Protein 1C1L (pdb70)

Foldseek 3Di:
DDDQDPPDWQFAPKKKKWKWWFAAPFQKKWKFWAADLQFTQWTWIQGPRHPVDHQKIWIFTANGHPVGTDDIDMDNQHDDDHGDMWMWMWHDAQFWIWIDTVVTDIDIDGSVVSDGTIRDIDMDGGIDTDDIDMD

CATH classification: 2.60.120.200

Solvent-accessible surface area: 7247 Å² total; per-residue (Å²): 134,83,155,157,62,166,118,75,75,10,43,63,49,85,101,8,13,0,0,0,94,4,65,115,112,10,104,74,1,6,2,7,1,0,89,45,141,89,20,8,3,0,18,0,1,0,24,18,90,77,63,110,22,96,80,10,0,1,6,3,0,0,101,132,6,116,127,14,98,76,98,74,71,118,20,107,87,31,58,12,59,52,33,56,80,3,44,0,32,0,13,4,42,76,100,83,0,76,2,71,2,91,138,26,18,108,28,90,1,48,8,65,49,70,48,107,93,8,79,58,52,28,36,49,54,38,14,160,64,66,63,55,90,33,132

Structure (mmCIF, N/CA/C/O backbone):
data_1C1L
#
_entry.id   1C1L
#
_cell.length_a   95.440
_cell.length_b   36.450
_cell.length_c   40.160
_cell.angle_alpha   90.00
_cell.angle_beta   90.00
_cell.angle_gamma   90.00
#
_symmetry.space_group_name_H-M   'P 21 21 2'
#
loop_
_entity.id
_entity.type
_entity.pdbx_description
1 polymer 'PROTEIN (CONGERIN I)'
2 branched beta-D-galactopyranose-(1-4)-beta-D-glucopyranose
3 water water
#
loop_
_atom_site.group_PDB
_atom_site.id
_atom_site.type_symbol
_atom_site.label_atom_id
_atom_site.label_alt_id
_atom_site.label_comp_id
_atom_site.label_asym_id
_atom_site.label_entity_id
_atom_site.label_seq_id
_atom_site.pdbx_PDB_ins_code
_atom_site.Cartn_x
_atom_site.Cartn_y
_atom_site.Cartn_z
_atom_site.occupancy
_atom_site.B_iso_or_equiv
_atom_site.auth_seq_id
_atom_site.auth_comp_id
_atom_site.auth_asym_id
_atom_site.auth_atom_id
_atom_site.pdbx_PDB_model_num
ATOM 1 N N . GLY A 1 3 ? 2.193 26.270 22.768 1.00 26.83 2 GLY A N 1
ATOM 2 C CA . GLY A 1 3 ? 2.878 26.513 21.524 1.00 24.36 2 GLY A CA 1
ATOM 3 C C . GLY A 1 3 ? 2.934 25.155 20.874 1.00 21.81 2 GLY A C 1
ATOM 4 O O . GLY A 1 3 ? 3.256 24.200 21.580 1.00 24.57 2 GLY A O 1
ATOM 5 N N . GLY A 1 4 ? 2.597 25.105 19.604 1.00 17.70 3 GLY A N 1
ATOM 6 C CA . GLY A 1 4 ? 2.452 23.856 18.920 1.00 14.27 3 GLY A CA 1
ATOM 7 C C . GLY A 1 4 ? 0.956 23.652 18.784 1.00 11.80 3 GLY A C 1
ATOM 8 O O . GLY A 1 4 ? 0.138 24.429 19.315 1.00 12.16 3 GLY A O 1
ATOM 9 N N . LEU A 1 5 ? 0.681 22.601 18.054 1.00 10.21 4 LEU A N 1
ATOM 10 C CA . LEU A 1 5 ? -0.672 22.201 17.760 1.00 8.97 4 LEU A CA 1
ATOM 11 C C . LEU A 1 5 ? -0.772 20.727 18.077 1.00 8.84 4 LEU A C 1
ATOM 12 O O . LEU A 1 5 ? 0.050 19.913 17.642 1.00 8.60 4 LEU A O 1
ATOM 17 N N . GLN A 1 6 ? -1.773 20.377 18.878 1.00 7.75 5 GLN A N 1
ATOM 18 C CA . GLN A 1 6 ? -2.102 19.012 19.189 1.00 8.34 5 GLN A CA 1
ATOM 19 C C . GLN A 1 6 ? -3.075 18.540 18.116 1.00 9.75 5 GLN A C 1
ATOM 20 O O . GLN A 1 6 ? -4.187 19.080 18.016 1.00 10.17 5 GLN A O 1
ATOM 26 N N . VAL A 1 7 ? -2.680 17.575 17.293 1.00 8.68 6 VAL A N 1
ATOM 27 C CA . VAL A 1 7 ? -3.534 17.009 16.266 1.00 8.33 6 VAL A CA 1
ATOM 28 C C . VAL A 1 7 ? -3.990 15.664 16.826 1.00 9.26 6 VAL A C 1
ATOM 29 O O . VAL A 1 7 ? -3.294 14.649 16.745 1.00 7.90 6 VAL A O 1
ATOM 33 N N . LYS A 1 8 ? -5.215 15.666 17.365 1.00 10.27 7 LYS A N 1
ATOM 34 C CA . LYS A 1 8 ? -5.776 14.522 18.067 1.00 10.29 7 LYS A CA 1
ATOM 35 C C . LYS A 1 8 ? -5.791 13.225 17.271 1.00 9.03 7 LYS A C 1
ATOM 36 O O . LYS A 1 8 ? -5.513 12.141 17.785 1.00 10.28 7 LYS A O 1
ATOM 42 N N . ASN A 1 9 ? -6.048 13.353 15.978 1.00 8.93 8 ASN A N 1
ATOM 43 C CA . ASN A 1 9 ? -6.214 12.199 15.106 1.00 10.80 8 ASN A CA 1
ATOM 44 C C . ASN A 1 9 ? -4.961 11.472 14.698 1.00 11.82 8 ASN A C 1
ATOM 45 O O . ASN A 1 9 ? -5.042 10.362 14.183 1.00 12.29 8 ASN A O 1
ATOM 50 N N . PHE A 1 10 ? -3.815 12.116 14.872 1.00 12.49 9 PHE A N 1
ATOM 51 C CA . PHE A 1 10 ? -2.581 11.540 14.381 1.00 13.04 9 PHE A CA 1
ATOM 52 C C . PHE A 1 10 ? -1.848 10.727 15.437 1.00 13.44 9 PHE A C 1
ATOM 53 O O . PHE A 1 10 ? -1.208 11.289 16.320 1.00 14.76 9 PHE A O 1
ATOM 61 N N . ASP A 1 11 ? -1.989 9.410 15.42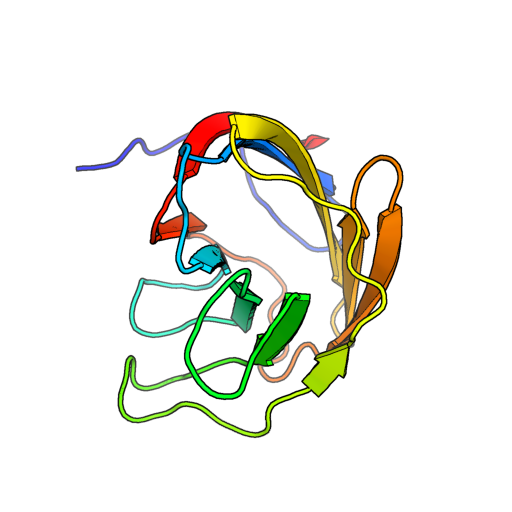5 1.00 14.58 10 ASP A N 1
ATOM 62 C CA . ASP A 1 11 ? -1.246 8.553 16.331 1.00 16.69 10 ASP A CA 1
ATOM 63 C C . ASP A 1 11 ? -0.142 7.941 15.512 1.00 15.78 10 ASP A C 1
ATOM 64 O O . ASP A 1 11 ? -0.360 7.030 14.708 1.00 15.03 10 ASP A O 1
ATOM 69 N N . PHE A 1 12 ? 1.068 8.441 15.675 1.00 15.30 11 PHE A N 1
ATOM 70 C CA . PHE A 1 12 ? 2.189 7.916 14.928 1.00 14.05 11 PHE A CA 1
ATOM 71 C C . PHE A 1 12 ? 2.665 6.674 15.666 1.00 13.02 11 PHE A C 1
ATOM 72 O O . PHE A 1 12 ? 3.492 6.731 16.580 1.00 13.20 11 PHE A O 1
ATOM 80 N N . THR A 1 13 ? 2.044 5.555 15.314 1.00 12.95 12 THR A N 1
ATOM 81 C CA . THR A 1 13 ? 2.359 4.268 15.923 1.00 13.58 12 THR A CA 1
ATOM 82 C C . THR A 1 13 ? 3.109 3.421 14.913 1.00 13.83 12 THR A C 1
ATOM 83 O O . THR A 1 13 ? 3.236 3.818 13.743 1.00 14.30 12 THR A O 1
ATOM 87 N N . VAL A 1 14 ? 3.586 2.239 15.318 1.00 15.49 13 VAL A N 1
ATOM 88 C CA . VAL A 1 14 ? 4.227 1.321 14.397 1.00 16.03 13 VAL A CA 1
ATOM 89 C C . VAL A 1 14 ? 3.312 1.037 13.204 1.00 17.31 13 VAL A C 1
ATOM 90 O O . VAL A 1 14 ? 2.111 0.794 13.352 1.00 18.15 13 VAL A O 1
ATOM 94 N N . GLY A 1 15 ? 3.896 1.149 12.014 1.00 17.73 14 GLY A N 1
ATOM 95 C CA . GLY A 1 15 ? 3.202 0.863 10.772 1.00 19.20 14 GLY A CA 1
ATOM 96 C C . GLY A 1 15 ? 2.602 2.089 10.094 1.00 20.59 14 GLY A C 1
ATOM 97 O O . GLY A 1 15 ? 2.182 1.979 8.948 1.00 23.28 14 GLY A O 1
ATOM 98 N N . LYS A 1 16 ? 2.522 3.256 10.735 1.00 20.02 15 LYS A N 1
ATOM 99 C CA . LYS A 1 16 ? 1.989 4.468 10.126 1.00 19.08 15 LYS A CA 1
ATOM 100 C C . LYS A 1 16 ? 3.126 5.182 9.410 1.00 17.34 15 LYS A C 1
ATOM 101 O O . LYS A 1 16 ? 4.300 4.992 9.769 1.00 16.52 15 LYS A O 1
ATOM 107 N N . PHE A 1 17 ? 2.830 6.024 8.438 1.00 14.92 16 PHE A N 1
ATOM 108 C CA . PHE A 1 17 ? 3.816 6.765 7.677 1.00 13.45 16 PHE A CA 1
ATOM 109 C C . PHE A 1 17 ? 3.565 8.223 7.953 1.00 13.05 16 PHE A C 1
ATOM 110 O O . PHE A 1 17 ? 2.509 8.762 7.627 1.00 12.66 16 PHE A O 1
ATOM 118 N N . LEU A 1 18 ? 4.525 8.874 8.583 1.00 10.91 17 LEU A N 1
ATOM 119 C CA . LEU A 1 18 ? 4.466 10.290 8.873 1.00 10.42 17 LEU A CA 1
ATOM 120 C C . LEU A 1 18 ? 5.293 11.044 7.835 1.00 11.38 17 LEU A C 1
ATOM 121 O O . LEU A 1 18 ? 6.488 10.771 7.686 1.00 11.04 17 LEU A O 1
ATOM 126 N N . THR A 1 19 ? 4.724 11.940 7.048 1.00 9.79 18 THR A N 1
ATOM 127 C CA . THR A 1 19 ? 5.490 12.736 6.103 1.00 10.70 18 THR A CA 1
ATOM 128 C C . THR A 1 19 ? 5.569 14.148 6.645 1.00 11.00 18 THR A C 1
ATOM 129 O O . THR A 1 19 ? 4.553 14.689 7.086 1.00 10.18 18 THR A O 1
ATOM 133 N N . VAL A 1 20 ? 6.763 14.732 6.659 1.00 10.68 19 VAL A N 1
ATOM 134 C CA . VAL A 1 20 ? 6.924 16.122 7.008 1.00 10.84 19 VAL A CA 1
ATOM 135 C C . VAL A 1 20 ? 7.360 16.816 5.720 1.00 11.26 19 VAL A C 1
ATOM 136 O O . VAL A 1 20 ? 8.136 16.262 4.921 1.00 12.28 19 VAL A O 1
ATOM 140 N N . GLY A 1 21 ? 6.825 17.997 5.464 1.00 9.24 20 GLY A N 1
ATOM 141 C CA . GLY A 1 21 ? 7.180 18.774 4.295 1.00 8.48 20 GLY A CA 1
ATOM 142 C C . GLY A 1 21 ? 7.432 20.205 4.719 1.00 8.26 20 GLY A C 1
ATOM 143 O O . GLY A 1 21 ? 6.922 20.667 5.753 1.00 8.31 20 GLY A O 1
ATOM 144 N N . GLY A 1 22 ? 8.208 20.928 3.940 1.00 8.14 21 GLY A N 1
ATOM 145 C CA . GLY A 1 22 ? 8.478 22.306 4.253 1.00 9.50 21 GLY A CA 1
ATOM 146 C C . GLY A 1 22 ? 9.498 22.884 3.299 1.00 8.61 21 GLY A C 1
ATOM 147 O O . GLY A 1 22 ? 9.770 22.303 2.250 1.00 8.62 21 GLY A O 1
ATOM 148 N N . PHE A 1 23 ? 10.073 24.011 3.674 1.00 8.39 22 PHE A N 1
ATOM 149 C CA . PHE A 1 23 ? 11.039 24.697 2.827 1.00 9.61 22 PHE A CA 1
ATOM 150 C C . PHE A 1 23 ? 12.318 24.920 3.597 1.00 8.19 22 PHE A C 1
ATOM 151 O O . PHE A 1 23 ? 12.268 25.346 4.743 1.00 7.67 22 PHE A O 1
ATOM 159 N N . ILE A 1 24 ? 13.456 24.598 3.001 1.00 8.28 23 ILE A N 1
ATOM 160 C CA . ILE A 1 24 ? 14.738 24.846 3.635 1.00 7.98 23 ILE A CA 1
ATOM 161 C C . ILE A 1 24 ? 15.049 26.322 3.411 1.00 6.89 23 ILE A C 1
ATOM 162 O O . ILE A 1 24 ? 14.770 26.858 2.332 1.00 8.74 23 ILE A O 1
ATOM 167 N N . ASN A 1 25 ? 15.611 27.008 4.386 1.00 7.13 24 ASN A N 1
ATOM 168 C CA . ASN A 1 25 ? 15.989 28.404 4.226 1.00 7.30 24 ASN A CA 1
ATOM 169 C C . ASN A 1 25 ? 17.060 28.555 3.166 1.00 8.13 24 ASN A C 1
ATOM 170 O O . ASN A 1 25 ? 17.764 27.609 2.781 1.00 8.72 24 ASN A O 1
ATOM 175 N N . ASN A 1 26 ? 17.175 29.756 2.643 1.00 7.74 25 ASN A N 1
ATOM 176 C CA . ASN A 1 26 ? 18.332 30.078 1.814 1.00 10.69 25 ASN A CA 1
ATOM 177 C C . ASN A 1 26 ? 19.498 30.238 2.773 1.00 10.54 25 ASN A C 1
ATOM 178 O O . ASN A 1 26 ? 19.300 30.470 3.971 1.00 10.86 25 ASN A O 1
ATOM 183 N N . SER A 1 27 ? 20.717 30.062 2.272 1.00 10.84 26 SER A N 1
ATOM 184 C CA . SER A 1 27 ? 21.936 30.111 3.077 1.00 10.08 26 SER A CA 1
ATOM 185 C C . SER A 1 27 ? 21.863 29.331 4.406 1.00 8.61 26 SER A C 1
ATOM 186 O O . SER A 1 27 ? 22.158 29.862 5.481 1.00 10.09 26 SER A O 1
ATOM 189 N N . PRO A 1 28 ? 21.432 28.072 4.412 1.00 8.11 27 PRO A N 1
ATOM 190 C CA . 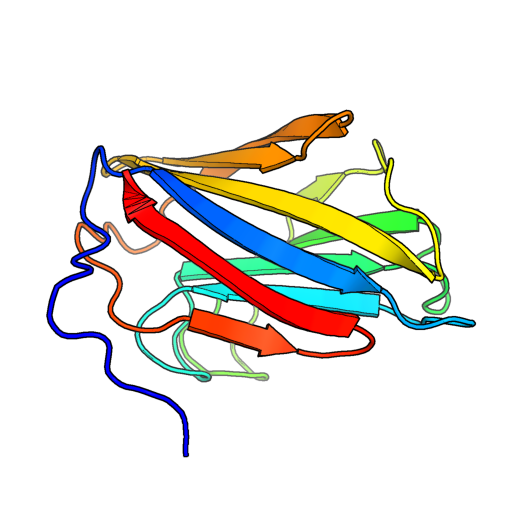PRO A 1 28 ? 21.290 27.285 5.619 1.00 8.59 27 PRO A CA 1
ATOM 191 C C . PRO A 1 28 ? 22.595 26.772 6.202 1.00 8.45 27 PRO A C 1
ATOM 192 O O . PRO A 1 28 ? 23.578 26.513 5.513 1.00 10.18 27 PRO A O 1
ATOM 196 N N . GLN A 1 29 ? 22.613 26.606 7.505 1.00 6.74 28 GLN A N 1
ATOM 197 C CA . GLN A 1 29 ? 23.671 25.853 8.162 1.00 7.71 28 GLN A CA 1
ATOM 198 C C . GLN A 1 29 ? 23.197 24.414 8.224 1.00 7.44 28 GLN A C 1
ATOM 199 O O . GLN A 1 29 ? 23.845 23.520 7.681 1.00 7.06 28 GLN A O 1
ATOM 209 N N . ARG A 1 30 ? 22.035 24.179 8.857 1.00 6.52 29 ARG A N 1
ATOM 210 C CA . ARG A 1 30 ? 21.512 22.837 9.032 1.00 5.21 29 ARG A CA 1
ATOM 211 C C . ARG A 1 30 ? 20.082 22.898 9.523 1.00 6.91 29 ARG A C 1
ATOM 212 O O . ARG A 1 30 ? 19.661 23.955 9.997 1.00 6.52 29 ARG A O 1
ATOM 220 N N . PHE A 1 31 ? 19.338 21.806 9.384 1.00 6.49 30 PHE A N 1
ATOM 221 C CA . PHE A 1 31 ? 18.033 21.726 10.022 1.00 6.92 30 PHE A CA 1
ATOM 222 C C . PHE A 1 31 ? 17.762 20.266 10.384 1.00 6.30 30 PHE A C 1
ATOM 223 O O . PHE A 1 31 ? 18.280 19.339 9.745 1.00 6.22 30 PHE A O 1
ATOM 231 N N . SER A 1 32 ? 16.969 20.038 11.426 1.00 5.95 31 SER A N 1
ATOM 232 C CA . SER A 1 32 ? 16.627 18.693 11.823 1.00 6.21 31 SER A CA 1
ATOM 233 C C . SER A 1 32 ? 15.141 18.436 11.981 1.00 6.34 31 SER A C 1
ATOM 234 O O . SER A 1 32 ? 14.344 19.331 12.258 1.00 6.51 31 SER A O 1
ATOM 237 N N . VAL A 1 33 ? 14.832 17.168 11.775 1.00 6.61 32 VAL A N 1
ATOM 238 C CA . VAL A 1 33 ? 13.505 16.631 12.039 1.00 7.27 32 VAL A CA 1
ATOM 239 C C . VAL A 1 33 ? 13.723 15.825 13.307 1.00 7.42 32 VAL A C 1
ATOM 240 O O . VAL A 1 33 ? 14.640 14.996 13.397 1.00 7.75 32 VAL A O 1
ATOM 244 N N . ASN A 1 34 ? 12.889 16.094 14.309 1.00 7.55 33 ASN A N 1
ATOM 245 C CA . ASN A 1 34 ? 13.003 15.459 15.607 1.00 7.11 33 ASN A CA 1
ATOM 246 C C . ASN A 1 34 ? 11.699 14.787 16.004 1.00 8.20 33 ASN A C 1
ATOM 247 O O . ASN A 1 34 ? 10.669 15.459 16.014 1.00 7.77 33 ASN A O 1
ATOM 252 N N . VAL A 1 35 ? 11.705 13.481 16.284 1.00 7.31 34 VAL A N 1
ATOM 253 C CA . VAL A 1 35 ? 10.525 12.793 16.807 1.00 8.90 34 VAL A CA 1
ATOM 254 C C . VAL A 1 35 ? 10.886 12.063 18.091 1.00 8.58 34 VAL A C 1
ATOM 255 O O . VAL A 1 35 ? 11.982 11.490 18.261 1.00 7.66 34 VAL A O 1
ATOM 259 N N . GLY A 1 36 ? 9.957 12.100 19.032 1.00 8.18 35 GLY A N 1
ATOM 260 C CA . GLY A 1 36 ? 10.172 11.439 20.290 1.00 9.01 35 GLY A CA 1
ATOM 261 C C . GLY A 1 36 ? 9.063 11.785 21.248 1.00 11.46 35 GLY A C 1
ATOM 262 O O . GLY A 1 36 ? 7.904 11.951 20.854 1.00 10.41 35 GLY A O 1
ATOM 263 N N . GLU A 1 37 ? 9.433 11.925 22.510 1.00 12.89 36 GLU A N 1
ATOM 264 C CA . GLU A 1 37 ? 8.474 12.259 23.549 1.00 17.42 36 GLU A CA 1
ATOM 265 C C . GLU A 1 37 ? 8.447 13.758 23.833 1.00 17.23 36 GLU A C 1
ATOM 266 O O . GLU A 1 37 ? 7.436 14.314 24.259 1.00 17.15 36 GLU A O 1
ATOM 272 N N . SER A 1 38 ? 9.550 14.451 23.602 1.00 17.37 37 SER A N 1
ATOM 273 C CA . SER A 1 38 ? 9.666 15.870 23.891 1.00 17.71 37 SER A CA 1
ATOM 274 C C . SER A 1 38 ? 10.962 16.321 23.243 1.00 18.26 37 SER A C 1
ATOM 275 O O . SER A 1 38 ? 11.747 15.475 22.811 1.00 16.03 37 SER A O 1
ATOM 278 N N . MET A 1 39 ? 11.254 17.621 23.276 1.00 19.93 38 MET A N 1
ATOM 279 C CA . MET A 1 39 ? 12.501 18.172 22.767 1.00 22.98 38 MET A CA 1
ATOM 280 C C . MET A 1 39 ? 13.700 17.536 23.479 1.00 21.93 38 MET A C 1
ATOM 281 O O . MET A 1 39 ? 14.805 17.432 22.945 1.00 23.19 38 MET A O 1
ATOM 286 N N . ASN A 1 40 ? 13.537 17.126 24.736 1.00 19.33 39 ASN A N 1
ATOM 287 C CA . ASN A 1 40 ? 14.623 16.508 25.479 1.00 18.12 39 ASN A CA 1
ATOM 288 C C . ASN A 1 40 ? 14.774 15.016 25.355 1.00 15.41 39 ASN A C 1
ATOM 289 O O . ASN A 1 40 ? 15.818 14.473 25.705 1.00 13.75 39 ASN A O 1
ATOM 294 N N . SER A 1 41 ? 13.750 14.343 24.845 1.00 12.27 40 SER A N 1
ATOM 295 C CA . SER A 1 41 ? 13.789 12.907 24.806 1.00 11.00 40 SER A CA 1
ATOM 296 C C . SER A 1 41 ? 13.337 12.562 23.395 1.00 10.49 40 SER A C 1
ATOM 297 O O . SER A 1 41 ? 12.145 12.542 23.037 1.00 9.97 40 SER A O 1
ATOM 300 N N . LEU A 1 42 ? 14.340 12.323 22.555 1.00 8.04 41 LEU A N 1
ATOM 301 C CA . LEU A 1 42 ? 14.118 12.109 21.144 1.00 7.55 41 LEU A CA 1
ATOM 302 C C . LEU A 1 42 ? 14.555 10.732 20.688 1.00 8.70 41 LEU A C 1
ATOM 303 O O . LEU A 1 42 ? 15.700 10.336 20.964 1.00 8.63 41 LEU A O 1
ATOM 308 N N . SER A 1 43 ? 13.673 9.974 20.020 1.00 7.39 42 SER A N 1
ATOM 309 C CA . SER A 1 43 ? 14.068 8.707 19.421 1.00 7.15 42 SER A CA 1
ATOM 310 C C . SER A 1 43 ? 14.814 8.936 18.106 1.00 6.96 42 SER A C 1
ATOM 311 O O . SER A 1 43 ? 15.669 8.125 17.740 1.00 7.66 42 SER A O 1
ATOM 314 N N . LEU A 1 44 ? 14.559 10.008 17.364 1.00 7.12 43 LEU A N 1
ATOM 315 C CA . LEU A 1 44 ? 15.293 10.261 16.139 1.00 7.73 43 LEU A CA 1
ATOM 316 C C . LEU A 1 44 ? 15.464 11.754 15.970 1.00 7.56 43 LEU A C 1
ATOM 317 O O . LEU A 1 44 ? 14.507 12.527 16.099 1.00 7.12 43 LEU A O 1
ATOM 322 N N . HIS A 1 45 ? 16.725 12.128 15.758 1.00 6.72 44 HIS A N 1
ATOM 323 C CA . HIS A 1 45 ? 17.126 13.481 15.426 1.00 5.85 44 HIS A CA 1
ATOM 324 C C . HIS A 1 45 ? 17.760 13.276 14.066 1.00 6.88 44 HIS A C 1
ATOM 325 O O . HIS A 1 45 ? 18.775 12.577 13.975 1.00 6.98 44 HIS A O 1
ATOM 332 N N . LEU A 1 46 ? 17.209 13.845 12.997 1.00 6.32 45 LEU A N 1
ATOM 333 C CA . LEU A 1 46 ? 17.712 13.658 11.650 1.00 6.38 45 LEU A CA 1
ATOM 334 C C . LEU A 1 46 ? 18.184 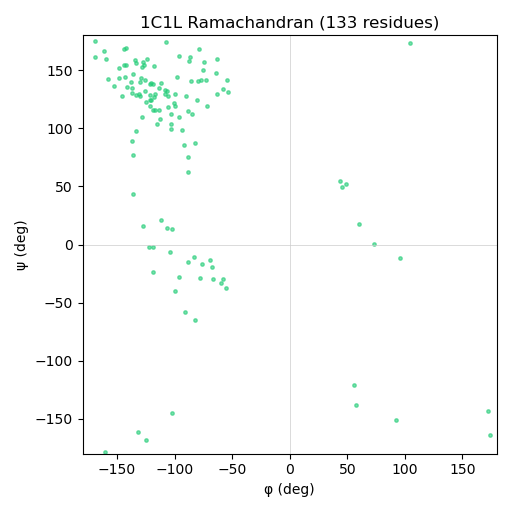15.019 11.196 1.00 8.02 45 LEU A C 1
ATOM 335 O O . LEU A 1 46 ? 17.371 15.895 10.882 1.00 7.45 45 LEU A O 1
ATOM 340 N N . ASP A 1 47 ? 19.497 15.224 11.194 1.00 7.21 46 ASP A N 1
ATOM 341 C CA . ASP A 1 47 ? 20.086 16.515 10.910 1.00 7.61 46 ASP A CA 1
ATOM 342 C C . ASP A 1 47 ? 20.730 16.589 9.524 1.00 7.96 46 ASP A C 1
ATOM 343 O O . ASP A 1 47 ? 21.605 15.781 9.191 1.00 9.81 46 ASP A O 1
ATOM 348 N N . HIS A 1 48 ? 20.235 17.474 8.656 1.00 6.32 47 HIS A N 1
ATOM 349 C CA . HIS A 1 48 ? 20.845 17.713 7.356 1.00 6.86 47 HIS A CA 1
ATOM 350 C C . HIS A 1 48 ? 21.736 18.919 7.515 1.00 7.87 47 HIS A C 1
ATOM 351 O O . HIS A 1 48 ? 21.260 20.032 7.743 1.00 6.66 47 HIS A O 1
ATOM 358 N N . ARG A 1 49 ? 23.038 18.684 7.459 1.00 6.54 48 ARG A N 1
ATOM 359 C CA . ARG A 1 49 ? 24.023 19.733 7.635 1.00 7.68 48 ARG A CA 1
ATOM 360 C C . ARG A 1 49 ? 24.587 20.129 6.286 1.00 9.12 48 ARG A C 1
ATOM 361 O O . ARG A 1 49 ? 25.264 19.348 5.603 1.00 9.46 48 ARG A O 1
ATOM 369 N N . PHE A 1 50 ? 24.257 21.351 5.904 1.00 8.65 49 PHE A N 1
ATOM 370 C CA . PHE A 1 50 ? 24.689 21.916 4.641 1.00 10.80 49 PHE A CA 1
ATOM 371 C C . PHE A 1 50 ? 26.099 22.471 4.780 1.00 12.38 49 PHE A C 1
ATOM 372 O O . PHE A 1 50 ? 27.048 21.916 4.229 1.00 12.58 49 PHE A O 1
ATOM 380 N N . ASN A 1 51 ? 26.253 23.498 5.595 1.00 15.03 50 ASN A N 1
ATOM 381 C CA . ASN A 1 51 ? 27.514 24.211 5.723 1.00 17.00 50 ASN A CA 1
ATOM 382 C C . ASN A 1 51 ? 27.648 24.418 7.209 1.00 16.61 50 ASN A C 1
ATOM 383 O O . ASN A 1 51 ? 27.127 25.360 7.824 1.00 18.11 50 ASN A O 1
ATOM 388 N N . TYR A 1 52 ? 28.265 23.430 7.820 1.00 14.51 51 TYR A N 1
ATOM 389 C CA . TYR A 1 52 ? 28.368 23.422 9.253 1.00 16.09 51 TYR A CA 1
ATOM 390 C C . TYR A 1 52 ? 29.782 23.011 9.610 1.00 17.16 51 TYR A C 1
ATOM 391 O O . TYR A 1 52 ? 30.057 21.889 10.036 1.00 16.21 51 TYR A O 1
ATOM 400 N N . GLY A 1 53 ? 30.691 23.964 9.464 1.00 18.98 52 GLY A N 1
ATOM 401 C CA . GLY A 1 53 ? 32.105 23.734 9.727 1.00 20.46 52 GLY A CA 1
ATOM 402 C C . GLY A 1 53 ? 32.652 22.574 8.913 1.00 20.37 52 GLY A C 1
ATOM 403 O O . GLY A 1 53 ? 32.558 22.562 7.685 1.00 21.38 52 GLY A O 1
ATOM 404 N N . ALA A 1 54 ? 33.168 21.551 9.595 1.00 20.14 53 ALA A N 1
ATOM 405 C CA . ALA A 1 54 ? 33.728 20.380 8.940 1.00 20.19 53 ALA A CA 1
ATOM 406 C C . ALA A 1 54 ? 32.674 19.579 8.210 1.00 20.21 53 ALA A C 1
ATOM 407 O O . ALA A 1 54 ? 32.978 18.905 7.226 1.00 20.16 53 ALA A O 1
ATOM 409 N N . ASP A 1 55 ? 31.443 19.635 8.719 1.00 17.29 54 ASP A N 1
ATOM 410 C CA . ASP A 1 55 ? 30.354 18.923 8.094 1.00 16.34 54 ASP A CA 1
ATOM 411 C C . ASP A 1 55 ? 29.757 19.744 6.977 1.00 14.35 54 ASP A C 1
ATOM 412 O O . ASP A 1 55 ? 29.186 20.823 7.178 1.00 14.75 54 ASP A O 1
ATOM 417 N N . GLN A 1 56 ? 29.972 19.231 5.778 1.00 12.77 55 GLN A N 1
ATOM 418 C CA . GLN A 1 56 ? 29.466 19.823 4.563 1.00 12.67 55 GLN A CA 1
ATOM 419 C C . GLN A 1 56 ? 28.618 18.728 3.964 1.00 12.10 55 GLN A C 1
ATOM 420 O O . GLN A 1 56 ? 29.086 17.604 3.813 1.00 11.50 55 GLN A O 1
ATOM 426 N N . ASN A 1 57 ? 27.353 19.026 3.692 1.00 11.09 56 ASN A N 1
ATOM 427 C CA . ASN A 1 57 ? 26.417 18.081 3.090 1.00 10.18 56 ASN A CA 1
ATOM 428 C C . ASN A 1 57 ? 26.454 16.672 3.660 1.00 8.65 56 ASN A C 1
ATOM 429 O O . A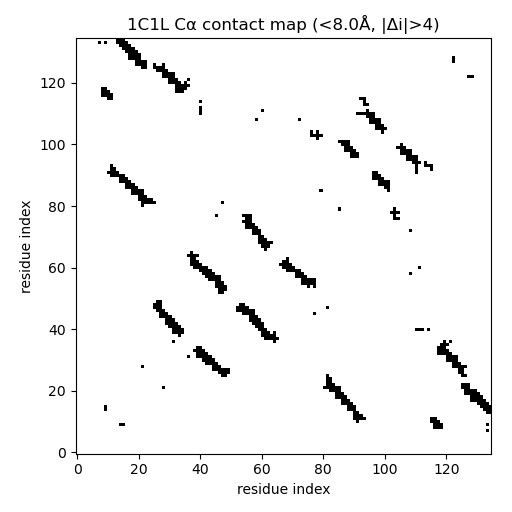SN A 1 57 ? 26.536 15.638 2.981 1.00 10.16 56 ASN A O 1
ATOM 434 N N . THR A 1 58 ? 26.284 16.675 4.976 1.00 8.24 57 THR A N 1
ATOM 435 C CA . THR A 1 58 ? 26.304 15.452 5.757 1.00 9.15 57 THR A CA 1
ATOM 436 C C . THR A 1 58 ? 24.979 15.306 6.504 1.00 8.04 57 THR A C 1
ATOM 437 O O . THR A 1 58 ? 24.419 16.296 6.981 1.00 8.92 57 THR A O 1
ATOM 441 N N . ILE A 1 59 ? 24.444 14.096 6.539 1.00 7.14 58 ILE A N 1
ATOM 442 C CA . ILE A 1 59 ? 23.259 13.756 7.319 1.00 8.60 58 ILE A CA 1
ATOM 443 C C . ILE A 1 59 ? 23.819 13.105 8.572 1.00 8.54 58 ILE A C 1
ATOM 444 O O . ILE A 1 59 ? 24.657 12.192 8.497 1.00 9.30 58 ILE A O 1
ATOM 449 N N . VAL A 1 60 ? 23.360 13.569 9.723 1.00 7.34 59 VAL A N 1
ATOM 450 C CA . VAL A 1 60 ? 23.734 13.028 11.009 1.00 7.81 59 VAL A CA 1
ATOM 451 C C . VAL A 1 60 ? 22.441 12.579 11.678 1.00 8.52 59 VAL A C 1
ATOM 452 O O . VAL A 1 60 ? 21.489 13.360 11.791 1.00 9.74 59 VAL A O 1
ATOM 456 N N . MET A 1 61 ? 22.411 11.353 12.150 1.00 7.28 60 MET A N 1
ATOM 457 C CA . MET A 1 61 ? 21.282 10.787 12.866 1.00 8.25 60 MET A CA 1
ATOM 458 C C . MET A 1 61 ? 21.736 10.406 14.262 1.00 7.69 60 MET A C 1
ATOM 459 O O . MET A 1 61 ? 22.837 9.866 14.460 1.00 6.85 60 MET A O 1
ATOM 464 N N . ASN A 1 62 ? 20.894 10.699 15.244 1.00 5.99 61 ASN A N 1
ATOM 465 C CA . ASN A 1 62 ? 21.210 10.373 16.612 1.00 5.88 61 ASN A CA 1
ATOM 466 C C . ASN A 1 62 ? 19.920 10.378 17.423 1.00 7.41 61 ASN A C 1
ATOM 467 O O . ASN A 1 62 ? 18.839 10.621 16.862 1.00 6.63 61 ASN A O 1
ATOM 472 N N . SER A 1 63 ? 20.033 10.129 18.717 1.00 6.98 62 SER A N 1
ATOM 473 C CA . SER A 1 63 ? 18.957 10.176 19.684 1.00 6.34 62 SER A CA 1
ATOM 474 C C . SER A 1 63 ? 19.535 10.753 20.976 1.00 7.49 62 SER A C 1
ATOM 475 O O . SER A 1 63 ? 20.760 10.928 21.125 1.00 7.23 62 SER A O 1
ATOM 478 N N . THR A 1 64 ? 18.652 11.092 21.915 1.00 5.83 63 THR A N 1
ATOM 479 C CA . THR A 1 64 ? 19.056 11.588 23.210 1.00 6.03 63 THR A CA 1
ATOM 480 C C . THR A 1 64 ? 17.915 11.366 24.193 1.00 7.58 63 THR A C 1
ATOM 481 O O . THR A 1 64 ? 16.731 11.481 23.853 1.00 8.09 63 THR A O 1
ATOM 485 N N . LEU A 1 65 ? 18.296 11.018 25.404 1.00 7.16 64 LEU A N 1
ATOM 486 C CA . LEU A 1 65 ? 17.371 10.930 26.515 1.00 9.49 64 LEU A CA 1
ATOM 487 C C . LEU A 1 65 ? 17.541 12.137 27.419 1.00 10.74 64 LEU A C 1
ATOM 488 O O . LEU A 1 65 ? 16.787 12.310 28.377 1.00 12.60 64 LEU A O 1
ATOM 493 N N . LYS A 1 66 ? 18.541 12.991 27.173 1.00 9.76 65 LYS A N 1
ATOM 494 C CA . LYS A 1 66 ? 18.796 14.108 28.070 1.00 11.96 65 LYS A CA 1
ATOM 495 C C . LYS A 1 66 ? 19.061 15.390 27.296 1.00 10.37 65 LYS A C 1
ATOM 496 O O . LYS A 1 66 ? 20.016 16.144 27.576 1.00 11.61 65 LYS A O 1
ATOM 502 N N . GLY A 1 67 ? 18.286 15.653 26.261 1.00 8.91 66 GLY A N 1
ATOM 503 C CA . GLY A 1 67 ? 18.437 16.866 25.468 1.00 9.09 66 GLY A CA 1
ATOM 504 C C . GLY A 1 67 ? 19.832 17.012 24.878 1.00 8.99 66 GLY A C 1
ATOM 505 O O . GLY A 1 67 ? 20.476 16.043 24.464 1.00 9.18 66 GLY A O 1
ATOM 506 N N . ASP A 1 68 ? 20.353 18.218 24.924 1.00 10.22 67 ASP A N 1
ATOM 507 C CA . ASP A 1 68 ? 21.650 18.511 24.345 1.00 10.52 67 ASP A CA 1
ATOM 508 C C . ASP A 1 68 ? 22.818 17.874 25.087 1.00 11.35 67 ASP A C 1
ATOM 509 O O . ASP A 1 68 ? 23.934 17.834 24.571 1.00 11.73 67 ASP A O 1
ATOM 514 N N . ASN A 1 69 ? 22.605 17.359 26.294 1.00 9.88 68 ASN A N 1
ATOM 515 C CA . ASN A 1 69 ? 23.705 16.703 26.986 1.00 12.01 68 ASN A CA 1
ATOM 516 C C . ASN A 1 69 ? 23.620 15.191 26.929 1.00 11.69 68 ASN A C 1
ATOM 517 O O . ASN A 1 69 ? 24.321 14.495 27.668 1.00 12.77 68 ASN A O 1
ATOM 522 N N . GLY A 1 70 ? 22.780 14.611 26.073 1.00 9.65 69 GLY A N 1
ATOM 523 C CA . GLY A 1 70 ? 22.688 13.162 26.042 1.00 8.14 69 GLY A CA 1
ATOM 524 C C . GLY A 1 70 ? 22.867 12.592 24.655 1.00 7.57 69 GLY A C 1
ATOM 525 O O . GLY A 1 70 ? 22.460 11.446 24.462 1.00 8.19 69 GLY A O 1
ATOM 526 N N . TRP A 1 71 ? 23.389 13.314 23.669 1.00 7.66 70 TRP A N 1
ATOM 527 C CA . TRP A 1 71 ? 23.546 12.780 22.317 1.00 7.77 70 TRP A CA 1
ATOM 528 C C . TRP A 1 71 ? 24.402 11.530 22.360 1.00 7.42 70 TRP A C 1
ATOM 529 O O . TRP A 1 71 ? 25.443 11.518 23.029 1.00 8.55 70 TRP A O 1
ATOM 540 N N . GLU A 1 72 ? 23.948 10.503 21.663 1.00 6.66 71 GLU A N 1
ATOM 541 C CA . GLU A 1 72 ? 24.611 9.215 21.723 1.00 6.64 71 GLU A CA 1
ATOM 542 C C . GLU A 1 72 ? 25.471 8.965 20.484 1.00 7.40 71 GLU A C 1
ATOM 543 O O . GLU A 1 72 ? 26.082 9.901 19.960 1.00 7.60 71 GLU A O 1
ATOM 549 N N . THR A 1 73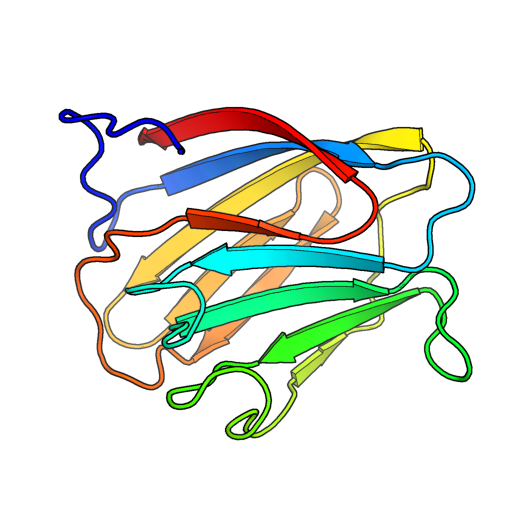 ? 25.578 7.721 19.985 1.00 7.60 72 THR A N 1
ATOM 550 C CA . THR A 1 73 ? 26.351 7.441 18.784 1.00 8.87 72 THR A CA 1
ATOM 551 C C . THR A 1 73 ? 25.701 7.951 17.503 1.00 9.04 72 THR A C 1
ATOM 552 O O . THR A 1 73 ? 24.591 7.596 17.135 1.00 9.13 72 THR A O 1
ATOM 556 N N . GLU A 1 74 ? 26.407 8.841 16.819 1.00 7.63 73 GLU A N 1
ATOM 557 C CA . GLU A 1 74 ? 25.965 9.328 15.531 1.00 7.69 73 GLU A CA 1
ATOM 558 C C . GLU A 1 74 ? 26.116 8.283 14.447 1.00 9.11 73 GLU A C 1
ATOM 559 O O . GLU A 1 74 ? 27.032 7.447 14.462 1.00 9.89 73 GLU A O 1
ATOM 565 N N . GLN A 1 75 ? 25.134 8.261 13.554 1.00 8.99 74 GLN A N 1
ATOM 566 C CA . GLN A 1 75 ? 25.228 7.536 12.309 1.00 10.00 74 GLN A CA 1
ATOM 567 C C . GLN A 1 75 ? 25.145 8.647 11.267 1.00 10.38 74 GLN A C 1
ATOM 568 O O . GLN A 1 75 ? 24.338 9.575 11.338 1.00 10.64 74 GLN A O 1
ATOM 574 N N . ARG A 1 76 ? 26.090 8.637 10.343 1.00 9.85 75 ARG A N 1
ATOM 575 C CA . ARG A 1 76 ? 26.250 9.663 9.323 1.00 9.46 75 ARG A CA 1
ATOM 576 C C . ARG A 1 76 ? 26.090 9.101 7.935 1.00 9.79 75 ARG A C 1
ATOM 577 O O . ARG A 1 76 ? 26.351 7.913 7.702 1.00 10.80 75 ARG A O 1
ATOM 585 N N . SER A 1 77 ? 25.689 9.966 7.023 1.00 8.77 76 SER A N 1
ATOM 586 C CA . SER A 1 77 ? 25.603 9.604 5.627 1.00 8.89 76 SER A CA 1
ATOM 587 C C . SER A 1 77 ? 26.023 10.827 4.843 1.00 9.03 76 SER A C 1
ATOM 588 O O . SER A 1 77 ? 25.721 11.952 5.249 1.00 10.05 76 SER A O 1
ATOM 591 N N . THR A 1 78 ? 26.713 10.662 3.711 1.00 8.60 77 THR A N 1
ATOM 592 C CA . THR A 1 78 ? 26.939 11.797 2.838 1.00 9.80 77 THR A CA 1
ATOM 593 C C . THR A 1 78 ? 26.157 11.606 1.547 1.00 10.07 77 THR A C 1
ATOM 594 O O . THR A 1 78 ? 26.482 12.157 0.492 1.00 11.85 77 THR A O 1
ATOM 598 N N . ASN A 1 79 ? 25.115 10.773 1.547 1.00 10.17 78 ASN A N 1
ATOM 599 C CA . ASN A 1 79 ? 24.279 10.605 0.367 1.00 10.75 78 ASN A CA 1
ATOM 600 C C . ASN A 1 79 ? 23.230 11.709 0.541 1.00 10.46 78 ASN A C 1
ATOM 601 O O . ASN A 1 79 ? 22.105 11.491 0.993 1.00 12.12 78 ASN A O 1
ATOM 606 N N . PHE A 1 80 ? 23.675 12.932 0.274 1.00 9.84 79 PHE A N 1
ATOM 607 C CA . PHE A 1 80 ? 22.907 14.132 0.588 1.00 10.53 79 PHE A CA 1
ATOM 608 C C . PHE A 1 80 ? 22.209 14.693 -0.642 1.00 10.73 79 PHE A C 1
ATOM 609 O O . PHE A 1 80 ? 22.874 15.017 -1.624 1.00 11.35 79 PHE A O 1
ATOM 617 N N . THR A 1 81 ? 20.882 14.835 -0.636 1.00 11.63 80 THR A N 1
ATOM 618 C CA . THR A 1 81 ? 20.178 15.250 -1.837 1.00 11.42 80 THR A CA 1
ATOM 619 C C . THR A 1 81 ? 19.346 16.522 -1.709 1.00 11.56 80 THR A C 1
ATOM 620 O O . THR A 1 81 ? 18.717 16.949 -2.685 1.00 13.56 80 THR A O 1
ATOM 624 N N . LEU A 1 82 ? 19.279 17.131 -0.524 1.00 10.81 81 LEU A N 1
ATOM 625 C CA . LEU A 1 82 ? 18.482 18.342 -0.379 1.00 12.32 81 LEU A CA 1
ATOM 626 C C . LEU A 1 82 ? 19.314 19.562 -0.760 1.00 13.42 81 LEU A C 1
ATOM 627 O O . LEU A 1 82 ? 20.550 19.525 -0.752 1.00 14.40 81 LEU A O 1
ATOM 632 N N . SER A 1 83 ? 18.627 20.660 -1.039 1.00 14.48 82 SER A N 1
ATOM 633 C CA . SER A 1 83 ? 19.239 21.887 -1.483 1.00 14.88 82 SER A CA 1
ATOM 634 C C . SER A 1 83 ? 18.619 23.052 -0.746 1.00 13.25 82 SER A C 1
ATOM 635 O O . SER A 1 83 ? 17.433 23.076 -0.402 1.00 11.16 82 SER A O 1
ATOM 638 N N . ALA A 1 84 ? 19.447 24.057 -0.513 1.00 10.58 83 ALA A N 1
ATOM 639 C CA . ALA A 1 84 ? 19.050 25.301 0.122 1.00 10.15 83 ALA A CA 1
ATOM 640 C C . ALA A 1 84 ? 17.884 25.909 -0.640 1.00 9.59 83 ALA A C 1
ATOM 641 O O . ALA A 1 84 ? 17.870 25.822 -1.873 1.00 8.17 83 ALA A O 1
ATOM 643 N N . GLY A 1 85 ? 16.930 26.502 0.083 1.00 10.21 84 GLY A N 1
ATOM 644 C CA . GLY A 1 85 ? 15.792 27.176 -0.515 1.00 11.73 84 GLY A CA 1
ATOM 645 C C . GLY A 1 85 ? 14.724 26.270 -1.122 1.00 13.67 84 GLY A C 1
ATOM 646 O O . GLY A 1 85 ? 13.726 26.772 -1.650 1.00 16.14 84 GLY A O 1
ATOM 647 N N . GLN A 1 86 ? 14.876 24.948 -1.072 1.00 12.67 85 GLN A N 1
ATOM 648 C CA . GLN A 1 86 ? 13.939 24.051 -1.727 1.00 14.61 85 GLN A CA 1
ATOM 649 C C . GLN A 1 86 ? 12.866 23.527 -0.786 1.00 12.41 85 GLN A C 1
ATOM 650 O O . GLN A 1 86 ? 13.009 23.463 0.421 1.00 11.15 85 GLN A O 1
ATOM 656 N N . TYR A 1 87 ? 11.807 23.034 -1.447 1.00 11.87 86 TYR A N 1
ATOM 657 C CA . TYR A 1 87 ? 10.753 22.324 -0.757 1.00 12.73 86 TYR A CA 1
ATOM 658 C C . TYR A 1 87 ? 11.304 20.918 -0.476 1.00 13.04 86 TYR A C 1
ATOM 659 O O . TYR A 1 87 ? 11.997 20.360 -1.329 1.00 14.98 86 TYR A O 1
ATOM 668 N N . PHE A 1 88 ? 11.046 20.287 0.672 1.00 12.19 87 PHE A N 1
ATOM 669 C CA . PHE A 1 88 ? 11.484 18.928 0.941 1.00 11.92 87 PHE A CA 1
ATOM 670 C C . PHE A 1 88 ? 10.304 18.171 1.541 1.00 10.70 87 PHE A C 1
ATOM 671 O O . PHE A 1 88 ? 9.374 18.772 2.092 1.00 10.35 87 PHE A O 1
ATOM 679 N N . GLU A 1 89 ? 10.368 16.849 1.446 1.00 10.80 88 GLU A N 1
ATOM 680 C CA . GLU A 1 89 ? 9.461 15.952 2.147 1.00 10.40 88 GLU A CA 1
ATOM 681 C C . GLU A 1 89 ? 10.289 14.773 2.613 1.00 9.54 88 GLU A C 1
ATOM 682 O O . GLU A 1 89 ? 11.140 14.256 1.858 1.00 10.56 88 GLU A O 1
ATOM 688 N N . ILE A 1 90 ? 10.075 14.375 3.851 1.00 8.72 89 ILE A N 1
ATOM 689 C CA . ILE A 1 90 ? 10.718 13.207 4.412 1.00 9.71 89 ILE A CA 1
ATOM 690 C C . ILE A 1 90 ? 9.612 12.378 5.062 1.00 9.74 89 ILE A C 1
ATOM 691 O O . ILE A 1 90 ? 8.807 12.903 5.839 1.00 8.45 89 ILE A O 1
ATOM 696 N N . THR A 1 91 ? 9.545 11.094 4.747 1.00 9.39 90 THR A N 1
ATOM 697 C CA . THR A 1 91 ? 8.585 10.184 5.349 1.00 10.00 90 THR A CA 1
ATOM 698 C C . THR A 1 91 ? 9.302 9.241 6.301 1.00 10.99 90 THR A C 1
ATOM 699 O O . THR A 1 91 ? 10.315 8.610 5.972 1.00 10.72 90 THR A O 1
ATOM 703 N N . LEU A 1 92 ? 8.718 9.104 7.477 1.00 10.86 91 LEU A N 1
ATOM 704 C CA . LEU A 1 92 ? 9.245 8.266 8.524 1.00 12.24 91 LEU A CA 1
ATOM 705 C C . LEU A 1 92 ? 8.224 7.199 8.881 1.00 13.05 91 LEU A C 1
ATOM 706 O O . LEU A 1 92 ? 7.018 7.459 8.947 1.00 12.29 91 LEU A O 1
ATOM 711 N N . SER A 1 93 ? 8.708 5.997 9.099 1.00 11.63 92 SER A N 1
ATOM 712 C CA . SER A 1 93 ? 7.916 4.931 9.655 1.00 12.06 92 SER A CA 1
ATOM 713 C C . SER A 1 93 ? 8.874 4.153 10.548 1.00 12.91 92 SER A C 1
ATOM 714 O O . SER A 1 93 ? 10.095 4.384 10.532 1.00 12.06 92 SER A O 1
ATOM 717 N N . TYR A 1 94 ? 8.375 3.250 11.372 1.00 12.24 93 TYR A N 1
ATOM 718 C CA . TYR A 1 94 ? 9.233 2.492 12.249 1.00 11.67 93 TYR A CA 1
ATOM 719 C C . TYR A 1 94 ? 8.554 1.227 12.724 1.00 12.52 93 TYR A C 1
ATOM 720 O O . TYR A 1 94 ? 7.330 1.073 12.625 1.00 11.96 93 TYR A O 1
ATOM 729 N N . ASP A 1 95 ? 9.352 0.280 13.165 1.00 12.80 94 ASP A N 1
ATOM 730 C CA . ASP A 1 95 ? 8.812 -0.855 13.876 1.00 13.17 94 ASP A CA 1
ATOM 731 C C . ASP A 1 95 ? 9.574 -0.889 15.202 1.00 13.19 94 ASP A C 1
ATOM 732 O O . ASP A 1 95 ? 10.367 0.022 15.461 1.00 11.98 94 ASP A O 1
ATOM 737 N N . ILE A 1 96 ? 9.492 -1.957 16.003 1.00 14.04 95 ILE A N 1
ATOM 738 C CA . ILE A 1 96 ? 10.129 -2.003 17.316 1.00 15.51 95 ILE A CA 1
ATOM 739 C C . ILE A 1 96 ? 11.661 -2.002 17.210 1.00 14.26 95 ILE A C 1
ATOM 740 O O . ILE A 1 96 ? 12.343 -1.609 18.154 1.00 16.57 95 ILE A O 1
ATOM 745 N N . ASN A 1 97 ? 12.219 -2.352 16.055 1.00 13.94 96 ASN A N 1
ATOM 746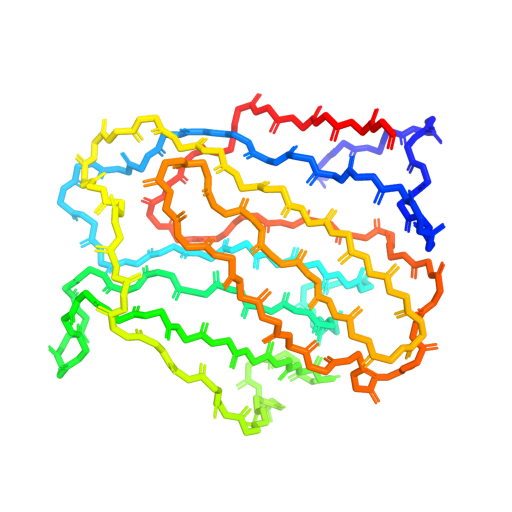 C CA . ASN A 1 97 ? 13.668 -2.433 15.836 1.00 14.40 96 ASN A CA 1
ATOM 747 C C . ASN A 1 97 ? 14.317 -1.257 15.137 1.00 12.43 96 ASN A C 1
ATOM 748 O O . ASN A 1 97 ? 15.431 -0.858 15.469 1.00 10.83 96 ASN A O 1
ATOM 753 N N . LYS A 1 98 ? 13.667 -0.690 14.123 1.00 11.94 97 LYS A N 1
ATOM 754 C CA . LYS A 1 98 ? 14.243 0.335 13.267 1.00 12.40 97 LYS A CA 1
ATOM 755 C C . LYS A 1 98 ? 13.264 1.418 12.840 1.00 11.48 97 LYS A C 1
ATOM 756 O O . LYS A 1 98 ? 12.047 1.197 12.786 1.00 11.65 97 LYS A O 1
ATOM 762 N N . PHE A 1 99 ? 13.841 2.566 12.549 1.00 10.57 98 PHE A N 1
ATOM 763 C CA . PHE A 1 99 ? 13.206 3.677 11.875 1.00 10.61 98 PHE A CA 1
ATOM 764 C C . PHE A 1 99 ? 13.639 3.517 10.433 1.00 10.72 98 PHE A C 1
ATOM 765 O O . PHE A 1 99 ? 14.775 3.119 10.122 1.00 10.80 98 PHE A O 1
ATOM 773 N N . TYR A 1 100 ? 12.706 3.858 9.563 1.00 9.26 99 TYR A N 1
ATOM 774 C CA . TYR A 1 100 ? 12.874 3.823 8.129 1.00 10.24 99 TYR A CA 1
ATOM 775 C C . TYR A 1 100 ? 12.623 5.249 7.664 1.00 10.53 99 TYR A C 1
ATOM 776 O O . TYR A 1 100 ? 11.528 5.805 7.857 1.00 10.24 99 TYR A O 1
ATOM 785 N N . ILE A 1 101 ? 13.628 5.854 7.043 1.00 10.21 100 ILE A N 1
ATOM 786 C CA . ILE A 1 101 ? 13.601 7.247 6.625 1.00 10.44 100 ILE A CA 1
ATOM 787 C C . ILE A 1 101 ? 13.617 7.287 5.113 1.00 12.06 100 ILE A C 1
ATOM 788 O O . ILE A 1 101 ? 14.563 6.834 4.455 1.00 12.50 100 ILE A O 1
ATOM 793 N N . ASP A 1 102 ? 12.561 7.787 4.520 1.00 10.84 101 ASP A N 1
ATOM 794 C CA . ASP A 1 102 ? 12.483 7.878 3.086 1.00 11.57 101 ASP A CA 1
ATOM 795 C C . ASP A 1 102 ? 12.493 9.350 2.712 1.00 12.24 101 ASP A C 1
ATOM 796 O O . ASP A 1 102 ? 11.503 10.063 2.900 1.00 11.49 101 ASP A O 1
ATOM 801 N N . ILE A 1 103 ? 13.603 9.815 2.137 1.00 10.92 102 ILE A N 1
ATOM 802 C CA . ILE A 1 103 ? 13.682 11.191 1.696 1.00 11.78 102 ILE A CA 1
ATOM 803 C C . ILE A 1 103 ? 13.195 11.248 0.252 1.00 12.80 102 ILE A C 1
ATOM 804 O O . ILE A 1 103 ? 13.592 10.453 -0.608 1.00 11.87 102 ILE A O 1
ATOM 809 N N . LEU A 1 104 ? 12.245 12.133 -0.023 1.00 14.17 103 LEU A N 1
ATOM 810 C CA . LEU A 1 104 ? 11.691 12.247 -1.359 1.00 16.01 103 LEU A CA 1
ATOM 811 C C . LEU A 1 104 ? 12.783 12.678 -2.317 1.00 16.70 103 LEU A C 1
ATOM 812 O O . LEU A 1 104 ? 13.463 13.676 -2.076 1.00 16.83 103 LEU A O 1
ATOM 817 N N . ASP A 1 105 ? 12.882 11.918 -3.401 1.00 18.47 104 ASP A N 1
ATOM 818 C CA . ASP A 1 105 ? 13.924 12.022 -4.419 1.00 22.15 104 ASP A CA 1
ATOM 819 C C . ASP A 1 105 ? 15.337 11.805 -3.891 1.00 21.74 104 ASP A C 1
ATOM 820 O O . ASP A 1 105 ? 16.334 12.104 -4.550 1.00 23.46 104 ASP A O 1
ATOM 825 N N . GLY A 1 106 ? 15.428 11.200 -2.715 1.00 19.92 105 GLY A N 1
ATOM 826 C CA . GLY A 1 106 ? 16.687 10.958 -2.072 1.00 18.06 105 GLY A CA 1
ATOM 827 C C . GLY A 1 106 ? 16.779 9.532 -1.590 1.00 17.40 105 GLY A C 1
ATOM 828 O O . GLY A 1 106 ? 16.066 8.657 -2.081 1.00 16.11 105 GLY A O 1
ATOM 829 N N . PRO A 1 107 ? 17.682 9.253 -0.666 1.00 17.86 106 PRO A N 1
ATOM 830 C CA . PRO A 1 107 ? 17.880 7.916 -0.154 1.00 18.35 106 PRO A CA 1
ATOM 831 C C . PRO A 1 107 ? 16.852 7.490 0.877 1.00 18.26 106 PRO A C 1
ATOM 832 O O . PRO A 1 107 ? 16.046 8.252 1.442 1.00 16.98 106 PRO A O 1
ATOM 836 N N . ASN A 1 108 ? 16.932 6.199 1.104 1.00 16.79 107 ASN A N 1
ATOM 837 C CA . ASN A 1 108 ? 16.195 5.566 2.164 1.00 17.16 107 ASN A CA 1
ATOM 838 C C . ASN A 1 108 ? 17.271 5.222 3.167 1.00 16.50 107 ASN A C 1
ATOM 839 O O . ASN A 1 108 ? 18.326 4.682 2.802 1.00 18.41 107 ASN A O 1
ATOM 844 N N . LEU A 1 109 ? 17.077 5.585 4.422 1.00 14.46 108 LEU A N 1
ATOM 845 C CA . LEU A 1 109 ? 18.041 5.317 5.481 1.00 13.65 108 LEU A CA 1
ATOM 846 C C . LEU A 1 109 ? 17.343 4.544 6.584 1.00 13.33 108 LEU A C 1
ATOM 847 O O . LEU A 1 109 ? 16.112 4.520 6.645 1.00 11.70 108 LEU A O 1
ATOM 852 N N . GLU A 1 110 ? 18.077 3.843 7.439 1.00 12.27 109 GLU A N 1
ATOM 853 C CA . GLU A 1 110 ? 17.517 3.148 8.584 1.00 12.73 109 GLU A CA 1
ATOM 854 C C . GLU A 1 110 ? 18.294 3.633 9.775 1.00 12.67 109 GLU A C 1
ATOM 855 O O . GLU A 1 110 ? 19.448 4.045 9.630 1.00 12.42 109 GLU A O 1
ATOM 861 N N . PHE A 1 111 ? 17.667 3.576 10.933 1.00 11.60 110 PHE A N 1
ATOM 862 C CA . PHE A 1 111 ? 18.319 3.985 12.163 1.00 11.03 110 PHE A CA 1
ATOM 863 C C . PHE A 1 111 ? 17.732 3.105 13.257 1.00 11.03 110 PHE A C 1
ATOM 864 O O . PHE A 1 111 ? 16.541 2.791 13.159 1.00 10.70 110 PHE A O 1
ATOM 872 N N . PRO A 1 112 ? 18.439 2.636 14.288 1.00 11.12 111 PRO A N 1
ATOM 873 C CA . PRO A 1 112 ? 17.852 1.804 15.319 1.00 11.08 111 PRO A CA 1
ATOM 874 C C . PRO A 1 112 ? 16.779 2.520 16.116 1.00 10.89 111 PRO A C 1
ATOM 875 O O . PRO A 1 112 ? 16.827 3.730 16.340 1.00 9.42 111 PRO A O 1
ATOM 879 N N . ASN A 1 113 ? 15.797 1.746 16.550 1.00 10.28 112 ASN A N 1
ATOM 880 C CA . ASN A 1 113 ? 14.791 2.246 17.467 1.00 9.03 112 ASN A CA 1
ATOM 881 C C . ASN A 1 113 ? 15.420 1.886 18.803 1.00 8.67 112 ASN A C 1
ATOM 882 O O . ASN A 1 113 ? 15.184 0.842 19.420 1.00 9.84 112 ASN A O 1
ATOM 887 N N . ARG A 1 114 ? 16.277 2.776 19.282 1.00 8.93 113 ARG A N 1
ATOM 888 C CA . ARG A 1 114 ? 17.055 2.557 20.496 1.00 8.94 113 ARG A CA 1
ATOM 889 C C . ARG A 1 114 ? 16.270 2.330 21.776 1.00 9.20 113 ARG A C 1
ATOM 890 O O . ARG A 1 114 ? 16.656 1.540 22.640 1.00 10.61 113 ARG A O 1
ATOM 898 N N . TYR A 1 115 ? 15.114 2.964 21.890 1.00 8.63 114 TYR A N 1
ATOM 899 C CA . TYR A 1 115 ? 14.332 2.908 23.109 1.00 8.96 114 TYR A CA 1
ATOM 900 C C . TYR A 1 115 ? 13.089 2.024 22.992 1.00 9.62 114 TYR A C 1
ATOM 901 O O . TYR A 1 115 ? 12.223 2.084 23.859 1.00 12.00 114 TYR A O 1
ATOM 910 N N . SER A 1 116 ? 12.984 1.193 21.957 1.00 11.03 115 SER A N 1
ATOM 911 C CA . SER A 1 116 ? 11.839 0.301 21.765 1.00 12.68 115 SER A CA 1
ATOM 912 C C . SER A 1 116 ? 10.478 0.980 21.905 1.00 13.70 115 SER A C 1
ATOM 913 O O . SER A 1 116 ? 9.559 0.560 22.610 1.00 14.03 115 SER A O 1
ATOM 916 N N . LYS A 1 117 ? 10.349 2.059 21.157 1.00 12.70 116 LYS A N 1
ATOM 917 C CA . LYS A 1 117 ? 9.141 2.855 21.158 1.00 14.11 116 LYS A CA 1
ATOM 918 C C . LYS A 1 117 ? 8.141 2.294 20.171 1.00 12.50 116 LYS A C 1
ATOM 919 O O . LYS A 1 117 ? 8.506 1.803 19.110 1.00 11.24 116 LYS A O 1
ATOM 925 N N . GLU A 1 118 ? 6.871 2.319 20.566 1.00 14.49 117 GLU A N 1
ATOM 926 C CA . GLU A 1 118 ? 5.790 1.894 19.701 1.00 16.07 117 GLU A CA 1
ATOM 927 C C . GLU A 1 118 ? 4.795 3.007 19.416 1.00 15.62 117 GLU A C 1
ATOM 928 O O . GLU A 1 118 ? 3.837 2.802 18.666 1.00 16.66 117 GLU A O 1
ATOM 934 N N . PHE A 1 119 ? 5.012 4.175 20.011 1.00 14.42 118 PHE A N 1
ATOM 935 C CA . PHE A 1 119 ? 4.167 5.341 19.831 1.00 13.82 118 PHE A CA 1
ATOM 936 C C . PHE A 1 119 ? 5.073 6.553 20.064 1.00 12.54 118 PHE A C 1
ATOM 937 O O . PHE A 1 119 ? 5.885 6.525 21.005 1.00 13.04 118 PHE A O 1
ATOM 945 N N . LEU A 1 120 ? 4.985 7.596 19.236 1.00 10.56 119 LEU A N 1
ATOM 946 C CA . LEU A 1 120 ? 5.803 8.797 19.396 1.00 10.01 119 LEU A CA 1
ATOM 947 C C . LEU A 1 120 ? 4.898 10.026 19.396 1.00 8.73 119 LEU A C 1
ATOM 948 O O . LEU A 1 120 ? 4.311 10.340 18.355 1.00 10.05 119 LEU A O 1
ATOM 953 N N . PRO A 1 121 ? 4.711 10.720 20.520 1.00 8.89 120 PRO A N 1
ATOM 954 C CA . PRO A 1 121 ? 3.774 11.839 20.662 1.00 9.58 120 PRO A CA 1
ATOM 955 C C . PRO A 1 121 ? 4.243 13.208 20.201 1.00 9.65 120 PRO A C 1
ATOM 956 O O . PRO A 1 121 ? 3.447 14.146 20.141 1.00 8.24 120 PRO A O 1
ATOM 960 N N . PHE A 1 122 ? 5.529 13.369 19.905 1.00 9.15 121 PHE A N 1
ATOM 961 C CA . PHE A 1 122 ? 6.080 14.682 19.648 1.00 8.81 121 PHE A CA 1
ATOM 962 C C . PHE A 1 122 ? 6.891 14.774 18.360 1.00 7.98 121 PHE A C 1
ATOM 963 O O . PHE A 1 122 ? 7.688 13.884 18.032 1.00 6.93 121 PHE A O 1
ATOM 971 N N . LEU A 1 123 ? 6.689 15.904 17.688 1.00 7.43 122 LEU A N 1
ATOM 972 C CA . LEU A 1 123 ? 7.404 16.216 16.461 1.00 7.90 122 LEU A CA 1
ATOM 973 C C . LEU A 1 123 ? 7.848 17.672 16.462 1.00 8.32 122 LEU A C 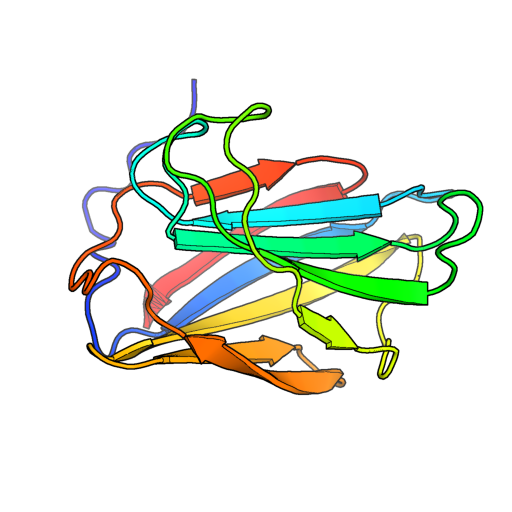1
ATOM 974 O O . LEU A 1 123 ? 7.062 18.570 16.802 1.00 7.92 122 LEU A O 1
ATOM 979 N N . SER A 1 124 ? 9.107 17.929 16.085 1.00 7.88 123 SER A N 1
ATOM 980 C CA . SER A 1 124 ? 9.556 19.286 15.866 1.00 8.06 123 SER A CA 1
ATOM 981 C C . SER A 1 124 ? 10.533 19.322 14.701 1.00 8.32 123 SER A C 1
ATOM 982 O O . SER A 1 124 ? 11.236 18.346 14.402 1.00 9.43 123 SER A O 1
ATOM 986 N N . LEU A 1 125 ? 10.612 20.477 14.080 1.00 7.43 124 LEU A N 1
ATOM 987 C CA . LEU A 1 125 ? 11.614 20.740 13.081 1.00 8.18 124 LEU A CA 1
ATOM 988 C C . LEU A 1 125 ? 12.454 21.811 13.749 1.00 8.79 124 LEU A C 1
ATOM 989 O O . LEU A 1 125 ? 11.896 22.693 14.407 1.00 9.89 124 LEU A O 1
ATOM 997 N N . ALA A 1 126 ? 13.779 21.724 13.717 1.00 8.66 125 ALA A N 1
ATOM 998 C CA . ALA A 1 126 ? 14.622 22.769 14.277 1.00 6.84 125 ALA A CA 1
ATOM 999 C C . ALA A 1 126 ? 15.641 23.231 13.242 1.00 6.38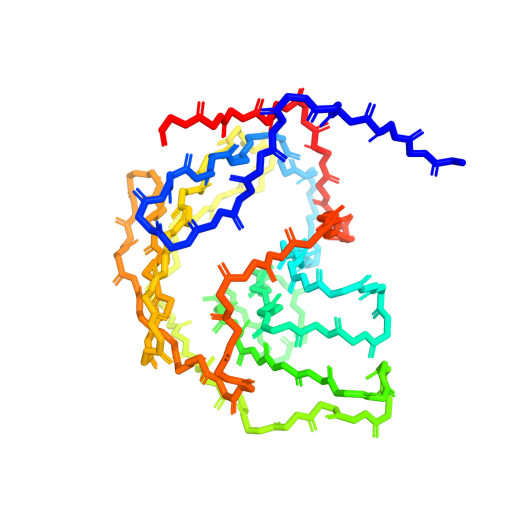 125 ALA A C 1
ATOM 1000 O O . ALA A 1 126 ? 15.934 22.539 12.267 1.00 6.74 125 ALA A O 1
ATOM 1002 N N . GLY A 1 127 ? 16.153 24.439 13.409 1.00 7.38 126 GLY A N 1
ATOM 1003 C CA . GLY A 1 127 ? 17.186 24.912 12.508 1.00 7.93 126 GLY A CA 1
ATOM 1004 C C . GLY A 1 127 ? 16.674 25.684 11.319 1.00 8.36 126 GLY A C 1
ATOM 1005 O O . GLY A 1 127 ? 15.624 26.331 11.365 1.00 8.79 126 GLY A O 1
ATOM 1006 N N . ASP A 1 128 ? 17.426 25.616 10.232 1.00 6.78 127 ASP A N 1
ATOM 1007 C CA . ASP A 1 128 ? 17.209 26.481 9.096 1.00 7.55 127 ASP A CA 1
ATOM 1008 C C . ASP A 1 128 ? 16.233 25.996 8.049 1.00 6.62 127 ASP A C 1
ATOM 1009 O O . ASP A 1 128 ? 16.582 25.831 6.873 1.00 6.64 127 ASP A O 1
ATOM 1014 N N . ALA A 1 129 ? 14.993 25.837 8.475 1.00 7.66 128 ALA A N 1
ATOM 1015 C CA . ALA A 1 129 ? 13.935 25.411 7.588 1.00 7.55 128 ALA A CA 1
ATOM 1016 C C . ALA A 1 129 ? 12.597 25.758 8.218 1.00 8.06 128 ALA A C 1
ATOM 1017 O O . ALA A 1 129 ? 12.529 26.049 9.410 1.00 8.63 128 ALA A O 1
ATOM 1019 N N . ARG A 1 130 ? 11.537 25.697 7.419 1.00 9.95 129 ARG A N 1
ATOM 1020 C CA . ARG A 1 130 ? 10.176 25.990 7.837 1.00 12.00 129 ARG A CA 1
ATOM 1021 C C . ARG A 1 130 ? 9.315 24.738 7.613 1.00 9.12 129 ARG A C 1
ATOM 1022 O O . ARG A 1 130 ? 9.301 24.200 6.501 1.00 9.92 129 ARG A O 1
ATOM 1030 N N . LEU A 1 131 ? 8.647 24.236 8.652 1.00 9.22 130 LEU A N 1
ATOM 1031 C CA . LEU A 1 131 ? 7.721 23.110 8.542 1.00 9.24 130 LEU A CA 1
ATOM 1032 C C . LEU A 1 131 ? 6.387 23.651 8.016 1.00 9.13 130 LEU A C 1
ATOM 1033 O O . LEU A 1 131 ? 5.863 24.582 8.610 1.00 11.19 130 LEU A O 1
ATOM 1038 N N . THR A 1 132 ? 5.836 23.144 6.928 1.00 9.76 131 THR A N 1
ATOM 1039 C CA . THR A 1 132 ? 4.549 23.630 6.457 1.00 10.53 131 THR A CA 1
ATOM 1040 C C . THR A 1 132 ? 3.514 22.520 6.443 1.00 11.53 131 THR A C 1
ATOM 1041 O O . THR A 1 132 ? 2.320 22.811 6.514 1.00 11.91 131 THR A O 1
ATOM 1045 N N . LEU A 1 133 ? 3.913 21.248 6.373 1.00 9.26 132 LEU A N 1
ATOM 1046 C CA . LEU A 1 133 ? 2.998 20.134 6.194 1.00 10.42 132 LEU A CA 1
ATOM 1047 C C . LEU A 1 133 ? 3.318 18.940 7.059 1.00 10.96 132 LEU A C 1
ATOM 1048 O O . LEU A 1 133 ? 4.498 18.594 7.186 1.00 9.10 132 LEU A O 1
ATOM 1053 N N . VAL A 1 134 ? 2.289 18.303 7.614 1.00 9.49 133 VAL A N 1
ATOM 1054 C CA . VAL A 1 134 ? 2.414 17.036 8.301 1.00 10.31 133 VAL A CA 1
ATOM 1055 C C . VAL A 1 134 ? 1.281 16.180 7.773 1.00 11.73 133 VAL A C 1
ATOM 1056 O O . VAL A 1 134 ? 0.102 16.567 7.758 1.00 10.33 133 VAL A O 1
ATOM 1060 N N . LYS A 1 135 ? 1.668 14.996 7.348 1.00 10.92 134 LYS A N 1
ATOM 1061 C CA . LYS A 1 135 ? 0.738 14.050 6.793 1.00 12.31 134 LYS A CA 1
ATOM 1062 C C . LYS A 1 135 ? 0.924 12.717 7.497 1.00 13.21 134 LYS A C 1
ATOM 1063 O O . LYS A 1 135 ? 2.053 12.366 7.863 1.00 11.46 134 LYS A O 1
ATOM 1069 N N . LEU A 1 136 ? -0.146 11.965 7.738 1.00 12.36 135 LEU A N 1
ATOM 1070 C CA . LEU A 1 136 ? -0.032 10.667 8.359 1.00 14.50 135 LEU A CA 1
ATOM 1071 C C . LEU A 1 136 ? -0.954 9.733 7.600 1.00 17.08 135 LEU A C 1
ATOM 1072 O O . LEU A 1 136 ? -2.103 10.087 7.326 1.00 16.48 135 LEU A O 1
ATOM 1077 N N . GLU A 1 137 ? -0.422 8.588 7.201 1.00 18.27 136 GLU A N 1
ATOM 1078 C CA . GLU A 1 137 ? -1.163 7.579 6.468 1.00 21.13 136 GLU A CA 1
ATOM 1079 C C . GLU A 1 137 ? -0.871 6.194 7.046 1.00 20.34 136 GLU A C 1
ATOM 1080 O O . GLU A 1 137 ? 0.168 5.988 7.650 1.00 18.39 136 GLU A O 1
#

B-factor: mean 13.98, std 7.72, range [4.59, 55.65]

Nearest PDB structures (foldseek):
  1c1f-assembly1_A  TM=1.006E+00  e=5.974E-25  Conger myriaster
  3ajy-assembly1_C  TM=9.728E-01  e=5.840E-21  unclassified
  3ak0-assembly1_A  TM=9.321E-01  e=1.846E-17  unclassified
  3ajz-assembly1_A  TM=9.226E-01  e=8.608E-17  unclassified
  3m2m-assembly1_A  TM=9.175E-01  e=9.258E-14  Rattus norvegicus

InterPro domains:
  IPR001079 Galectin, carbohydrate recognition domain [PF00337] (10-133)
  IPR001079 Galectin, carbohydrate recognition domain [PS51304] (3-135)
  IPR001079 Galectin, carbohydrate recognition domain [SM00276] (2-135)
  IPR001079 Galectin, carbohydrate recognition domain [SM00908] (7-135)
  IPR001079 Galectin, carbohydrate recognition domain [cd00070] (10-134)
  IPR013320 Concanavalin A-like lectin/glucanase domain superfamily [SSF49899] (4-134)
  IPR044156 Galectin-like [PTHR11346] (12-132)

Secondary structure (DSSP, 8-state):
-----TT---BTT--EEEEEEEPSS--EEEEEEEEETTEEEEEEEEEEEETTEEEEEEEEEESSGGG-----EEE------TT-EEEEEEEE-SSEEEEEETTS-EEEEE-TT--SB--EEEEEESEEEEEEEE-

Sequence (135 aa):
GGLQVKNFDFTVGKFLTVGGFINNSPQRFSVNVGESMNSLSLHLDHRFNYGADQNTIVMNSTLKGDNGWETEQRSTNFTLSAGQYFEITLSYDINKFYIDILDGPNLEFPNRYSKEFLPFLSLAGDARLTLVKLE

Radius of gyration: 13.88 Å; Cα contacts (8 Å, |Δi|>4): 332; chains: 1; bounding box: 40×32×32 Å

Organism: Conger myriaster (NCBI:txid7943)